Protein AF-A0A8S9IS27-F1 (afdb_monomer_lite)

InterPro domains:
  IPR006501 Pectinesterase inhibitor domain [PF04043] (28-122)
  IPR006501 Pectinesterase inhibitor domain [SM00856] (24-132)
  IPR006501 Pectinesterase inhibitor domain [TIGR01614] (4-118)
  IPR035513 Invertase/pectin methylesterase inhibitor domain superfamily [G3DSA:1.20.140.40] (24-131)
  IPR035513 Invertase/pectin methylesterase inhibitor domain superfamily [SSF101148] (26-123)

Secondary structure (DSSP, 8-state):
-HHHHHHHHHHHHHHHHHHHHHHHHHHHHHHHHTTSS-HHIIIIIIITTSHHHHT--SHHHHHHHHHHHHHHHHHHHHHHHHHHHHH-GGGHHHHHHHHHHHHHHHHHHHHHHHHTTT-HHHHHHHHHHTT-

Radius of gyration: 20.06 Å; chains: 1; bounding box: 42×40×61 Å

Organism: Brassica cretica (NCBI:txid69181)

Foldseek 3Di:
DVVVVVVVVVVVVVVVVLVVQQVVLLVVQQVVLVPDPDSCCSRPVPQCPQVQSSNDNDDLSNVLSVLVVLLVVLVVLLVVLCVVLVVPVVCVVVSPVSNVLSVQLNVLSVVLNVCSVPDNVSSVVSNVVSVD

pLDDT: mean 88.42, std 10.81, range [60.06, 98.56]

Structure (mmCIF, N/CA/C/O backbone):
data_AF-A0A8S9IS27-F1
#
_entry.id   AF-A0A8S9IS27-F1
#
loop_
_atom_site.group_PDB
_atom_site.id
_atom_site.type_symbol
_atom_site.label_atom_id
_atom_site.label_alt_id
_atom_site.label_comp_id
_atom_site.label_asym_id
_atom_site.label_entity_id
_atom_site.label_seq_id
_atom_site.pdbx_PDB_ins_code
_atom_site.Cartn_x
_atom_site.Cartn_y
_atom_site.Cartn_z
_atom_site.occupancy
_atom_site.B_iso_or_equiv
_atom_site.auth_seq_id
_atom_site.auth_comp_id
_atom_site.auth_asym_id
_atom_site.auth_atom_id
_atom_site.pdbx_PDB_model_num
ATOM 1 N N . SER A 1 1 ? 16.652 27.541 -41.272 1.00 60.38 1 SER A N 1
ATOM 2 C CA . SER A 1 1 ? 16.406 26.145 -41.687 1.00 60.38 1 SER A CA 1
ATOM 3 C C . SER A 1 1 ? 16.857 25.118 -40.640 1.00 60.38 1 SER A C 1
ATOM 5 O O . SER A 1 1 ? 16.041 24.297 -40.252 1.00 60.38 1 SER A O 1
ATOM 7 N N . ASN A 1 2 ? 18.078 25.200 -40.079 1.00 62.25 2 ASN A N 1
ATOM 8 C CA . ASN A 1 2 ? 18.580 24.217 -39.090 1.00 62.25 2 ASN A CA 1
ATOM 9 C C . ASN A 1 2 ? 17.813 24.136 -37.751 1.00 62.25 2 ASN A C 1
ATOM 11 O O . ASN A 1 2 ? 17.618 23.037 -37.248 1.00 62.25 2 ASN A O 1
ATOM 15 N N . ASN A 1 3 ? 17.336 25.253 -37.184 1.00 66.38 3 ASN A N 1
ATOM 16 C CA . ASN A 1 3 ? 16.650 25.225 -35.878 1.00 66.38 3 ASN A CA 1
ATOM 17 C C . ASN A 1 3 ? 15.320 24.460 -35.890 1.00 66.38 3 ASN A C 1
ATOM 19 O O . ASN A 1 3 ? 14.969 23.846 -34.890 1.00 66.38 3 ASN A O 1
ATOM 23 N N . PHE A 1 4 ? 14.592 24.477 -37.012 1.00 73.94 4 PHE A N 1
ATOM 24 C CA . PHE A 1 4 ? 13.328 23.749 -37.129 1.00 73.94 4 PHE A CA 1
ATOM 25 C C . PHE A 1 4 ? 13.571 22.236 -37.149 1.00 73.94 4 PHE A C 1
ATOM 27 O O . PHE A 1 4 ? 12.933 21.512 -36.396 1.00 73.94 4 PHE A O 1
ATOM 34 N N . PHE A 1 5 ? 14.567 21.781 -37.920 1.00 74.00 5 PHE A N 1
ATOM 35 C CA . PHE A 1 5 ? 14.966 20.372 -37.978 1.00 74.00 5 PHE A CA 1
ATOM 36 C C . PHE A 1 5 ? 15.438 19.838 -36.621 1.00 74.00 5 PHE A C 1
ATOM 38 O O . PHE A 1 5 ? 14.985 18.779 -36.189 1.00 74.00 5 PHE A O 1
ATOM 45 N N . VAL A 1 6 ? 16.294 20.585 -35.915 1.00 75.75 6 VAL A N 1
ATOM 46 C CA . VAL A 1 6 ? 16.786 20.191 -34.582 1.00 75.75 6 VAL A CA 1
ATOM 47 C C . VAL A 1 6 ? 15.637 20.100 -33.574 1.00 75.75 6 VAL A C 1
ATOM 49 O O . VAL A 1 6 ? 15.558 19.123 -32.832 1.00 75.75 6 VAL A O 1
ATOM 52 N N . LEU A 1 7 ? 14.707 21.063 -33.589 1.00 73.62 7 LEU A N 1
ATOM 53 C CA . LEU A 1 7 ? 13.538 21.056 -32.708 1.00 73.62 7 LEU A CA 1
ATOM 54 C C . LEU A 1 7 ? 12.625 19.856 -32.997 1.00 73.62 7 LEU A C 1
ATOM 56 O O . LEU A 1 7 ? 12.247 19.138 -32.076 1.00 73.62 7 LEU A O 1
ATOM 60 N N . THR A 1 8 ? 12.324 19.585 -34.271 1.00 77.19 8 THR A N 1
ATOM 61 C CA . THR A 1 8 ? 11.510 18.421 -34.652 1.00 77.19 8 THR A CA 1
ATOM 62 C C . THR A 1 8 ? 12.168 17.100 -34.263 1.00 77.19 8 THR A C 1
ATOM 64 O O . THR A 1 8 ? 11.482 16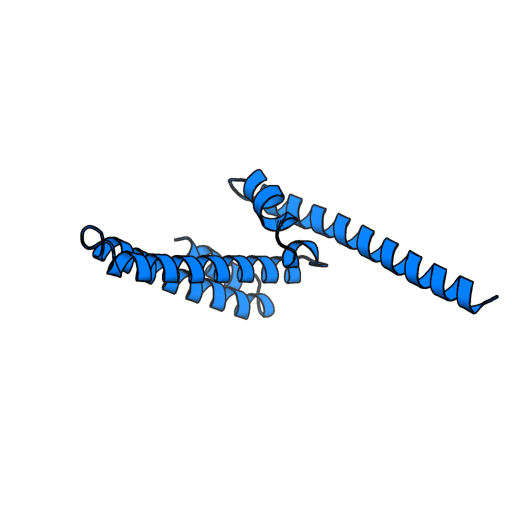.194 -33.798 1.00 77.19 8 THR A O 1
ATOM 67 N N . MET A 1 9 ? 13.493 16.990 -34.384 1.00 72.81 9 MET A N 1
ATOM 68 C CA . MET A 1 9 ? 14.227 15.767 -34.055 1.00 72.81 9 MET A CA 1
ATOM 69 C C . MET A 1 9 ? 14.302 15.534 -32.540 1.00 72.81 9 MET A C 1
ATOM 71 O O . MET A 1 9 ? 14.163 14.400 -32.088 1.00 72.81 9 MET A O 1
ATOM 75 N N . ALA A 1 10 ? 14.443 16.602 -31.746 1.00 74.00 10 ALA A N 1
ATOM 76 C CA . ALA A 1 10 ? 14.371 16.531 -30.288 1.00 74.00 10 ALA A CA 1
ATOM 77 C C . ALA A 1 10 ? 12.980 16.085 -29.809 1.00 74.00 10 ALA A C 1
ATOM 79 O O . ALA A 1 10 ? 12.876 15.196 -28.967 1.00 74.00 10 ALA A O 1
ATOM 80 N N . ILE A 1 11 ? 11.920 16.645 -30.396 1.00 72.06 11 ILE A N 1
ATOM 81 C CA . ILE A 1 11 ? 10.532 16.283 -30.086 1.00 72.06 11 ILE A CA 1
ATOM 82 C C . ILE A 1 11 ? 10.262 14.810 -30.443 1.00 72.06 11 ILE A C 1
ATOM 84 O O . ILE A 1 11 ? 9.765 14.053 -29.613 1.00 72.06 11 ILE A O 1
ATOM 88 N N . LEU A 1 12 ? 10.649 14.365 -31.643 1.00 72.38 12 LEU A N 1
ATOM 89 C CA . LEU A 1 12 ? 10.510 12.965 -32.069 1.00 72.38 12 LEU A CA 1
ATOM 90 C C . LEU A 1 12 ? 11.289 12.000 -31.163 1.00 72.38 12 LEU A C 1
ATOM 92 O O . LEU A 1 12 ? 10.774 10.942 -30.811 1.00 72.38 12 LEU A O 1
ATOM 96 N N . SER A 1 13 ? 12.500 12.377 -30.746 1.00 65.69 13 SER A N 1
ATOM 97 C CA . SER A 1 13 ? 13.310 11.583 -29.817 1.00 65.69 13 SER A CA 1
ATOM 98 C C . SER A 1 13 ? 12.617 11.410 -28.461 1.00 65.69 13 SER A C 1
ATOM 100 O O . SER A 1 13 ? 12.528 10.294 -27.952 1.00 65.69 13 SER A O 1
ATOM 102 N N . GLN A 1 14 ? 12.030 12.480 -27.912 1.00 69.19 14 GLN A N 1
ATOM 103 C CA . GLN A 1 14 ? 11.263 12.414 -26.661 1.00 69.19 14 GLN A CA 1
ATOM 104 C C . GLN A 1 14 ? 10.051 11.479 -26.775 1.00 69.19 14 GLN A C 1
ATOM 106 O O . GLN A 1 14 ? 9.801 10.691 -25.863 1.00 69.19 14 GLN A O 1
ATOM 111 N N . PHE A 1 15 ? 9.337 11.504 -27.906 1.00 67.25 15 PHE A N 1
ATOM 112 C CA . PHE A 1 15 ? 8.211 10.597 -28.149 1.00 67.25 15 PHE A CA 1
ATOM 113 C C . PHE A 1 15 ? 8.638 9.126 -28.261 1.00 67.25 15 PHE A C 1
ATOM 115 O O . PHE A 1 15 ? 7.962 8.248 -27.720 1.00 67.25 15 PHE A O 1
ATOM 122 N N . LEU A 1 16 ? 9.765 8.841 -28.920 1.00 65.75 16 LEU A N 1
ATOM 123 C CA . LEU A 1 16 ? 10.297 7.480 -29.059 1.00 65.75 16 LEU A CA 1
ATOM 124 C C . LEU A 1 16 ? 10.771 6.909 -27.716 1.00 65.75 16 LEU A C 1
ATOM 126 O O . LEU A 1 16 ? 10.460 5.761 -27.388 1.00 65.75 16 LEU A O 1
ATOM 130 N N . VAL A 1 17 ? 11.472 7.714 -26.912 1.00 65.12 17 VAL A N 1
ATOM 131 C CA . VAL A 1 17 ? 11.934 7.312 -25.574 1.00 65.12 17 VAL A CA 1
ATOM 132 C C . VAL A 1 17 ? 10.746 7.069 -24.641 1.00 65.12 17 VAL A C 1
ATOM 134 O O . VAL A 1 17 ? 10.703 6.039 -23.974 1.00 65.12 17 VAL A O 1
ATOM 137 N N . ALA A 1 18 ? 9.746 7.955 -24.638 1.00 62.16 18 ALA A N 1
ATOM 138 C CA . ALA A 1 18 ? 8.543 7.782 -23.822 1.00 62.16 18 ALA A CA 1
ATOM 139 C C . ALA A 1 18 ? 7.759 6.512 -24.197 1.00 62.16 18 ALA A C 1
ATOM 141 O O . ALA A 1 18 ? 7.334 5.766 -23.316 1.00 62.16 18 ALA A O 1
ATOM 142 N N . SER A 1 19 ? 7.617 6.230 -25.496 1.00 62.53 19 SER A N 1
ATOM 143 C CA . SER A 1 19 ? 6.907 5.038 -25.983 1.00 62.53 19 SER A CA 1
ATOM 144 C C . SER A 1 19 ? 7.629 3.742 -25.606 1.00 62.53 19 SER A C 1
ATOM 146 O O . SER A 1 19 ? 6.994 2.777 -25.186 1.00 62.53 19 SER A O 1
ATOM 148 N N . THR A 1 20 ? 8.961 3.729 -25.709 1.00 65.25 20 THR A N 1
ATOM 149 C CA . THR A 1 20 ? 9.782 2.561 -25.354 1.00 65.25 20 THR A CA 1
ATOM 150 C C . THR A 1 20 ? 9.726 2.286 -23.852 1.00 65.25 20 THR A C 1
ATOM 152 O O . THR A 1 20 ? 9.516 1.144 -23.454 1.00 65.25 20 THR A O 1
ATOM 155 N N . SER A 1 21 ? 9.831 3.329 -23.022 1.00 65.56 21 SER A N 1
ATOM 156 C CA . SER A 1 21 ? 9.719 3.218 -21.562 1.00 65.56 21 SER A CA 1
ATOM 157 C C . SER A 1 21 ? 8.336 2.747 -21.105 1.00 65.56 21 SER A C 1
ATOM 159 O O . SER A 1 21 ? 8.230 1.966 -20.165 1.00 65.56 21 SER A O 1
ATOM 161 N N . ALA A 1 22 ? 7.262 3.185 -21.770 1.00 66.44 22 ALA A N 1
ATOM 162 C CA . ALA A 1 22 ? 5.908 2.732 -21.454 1.00 66.44 22 ALA A CA 1
ATOM 163 C C . ALA A 1 22 ? 5.697 1.241 -21.783 1.00 66.44 22 ALA A C 1
ATOM 165 O O . ALA A 1 22 ? 5.028 0.533 -21.030 1.00 66.44 22 ALA A O 1
ATOM 166 N N . LEU A 1 23 ? 6.282 0.755 -22.885 1.00 69.69 23 LEU A N 1
ATOM 167 C CA . LEU A 1 23 ? 6.229 -0.657 -23.278 1.00 69.69 23 LEU A CA 1
ATOM 168 C C . LEU A 1 23 ? 7.015 -1.549 -22.310 1.00 69.69 23 LEU A C 1
ATOM 170 O O . LEU A 1 23 ? 6.461 -2.527 -21.811 1.00 69.69 23 LEU A O 1
ATOM 174 N N . THR A 1 24 ? 8.259 -1.190 -21.985 1.00 72.50 24 THR A N 1
ATOM 175 C CA . THR A 1 24 ? 9.084 -1.964 -21.040 1.00 72.50 24 THR A CA 1
ATOM 176 C C . THR A 1 24 ? 8.486 -1.979 -19.638 1.00 72.50 24 THR A C 1
ATOM 178 O O . THR A 1 24 ? 8.490 -3.008 -18.965 1.00 72.50 24 THR A O 1
ATOM 181 N N . ASN A 1 25 ? 7.904 -0.8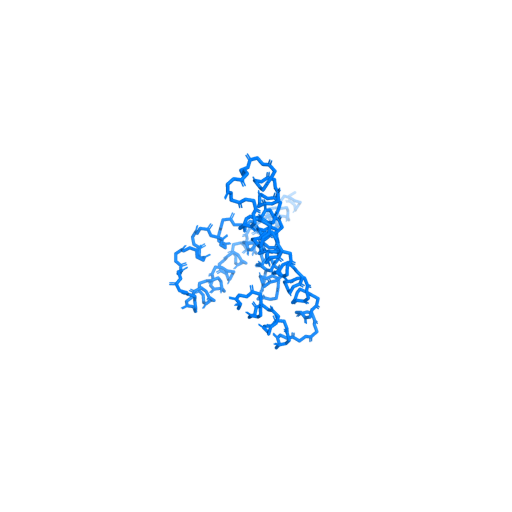67 -19.194 1.00 77.75 25 ASN A N 1
ATOM 182 C CA . ASN A 1 25 ? 7.214 -0.821 -17.914 1.00 77.75 25 ASN A CA 1
ATOM 183 C C . ASN A 1 25 ? 5.974 -1.725 -17.883 1.00 77.75 25 ASN A C 1
ATOM 185 O O . ASN A 1 25 ? 5.758 -2.455 -16.916 1.00 77.75 25 ASN A O 1
ATOM 189 N N . ARG A 1 26 ? 5.187 -1.753 -18.965 1.00 84.31 26 ARG A N 1
ATOM 190 C CA . ARG A 1 26 ? 4.051 -2.674 -19.053 1.00 84.31 26 ARG A CA 1
ATOM 191 C C . ARG A 1 26 ? 4.488 -4.138 -18.979 1.00 84.31 26 ARG A C 1
ATOM 193 O O . ARG A 1 26 ? 3.839 -4.911 -18.283 1.00 84.31 26 ARG A O 1
ATOM 200 N N . GLU A 1 27 ? 5.604 -4.502 -19.606 1.00 85.94 27 GLU A N 1
ATOM 201 C CA . GLU A 1 27 ? 6.177 -5.850 -19.486 1.00 85.94 27 GLU A CA 1
ATOM 202 C C . GLU A 1 27 ? 6.591 -6.177 -18.042 1.00 85.94 27 GLU A C 1
ATOM 204 O O . GLU A 1 27 ? 6.303 -7.273 -17.554 1.00 85.94 27 GLU A O 1
ATOM 209 N N . TYR A 1 28 ? 7.203 -5.228 -17.321 1.00 85.62 28 TYR A N 1
ATOM 210 C CA . TYR A 1 28 ? 7.522 -5.406 -15.901 1.00 85.62 28 TYR A CA 1
ATOM 211 C C . TYR A 1 28 ? 6.269 -5.569 -15.037 1.00 85.62 28 TYR A C 1
ATOM 213 O O . TYR A 1 28 ? 6.231 -6.460 -14.183 1.00 85.62 28 TYR A O 1
ATOM 221 N N . ILE A 1 29 ? 5.245 -4.742 -15.253 1.00 90.19 29 ILE A N 1
ATOM 222 C CA . ILE A 1 29 ? 3.955 -4.836 -14.559 1.00 90.19 29 ILE A CA 1
ATOM 223 C C . ILE A 1 29 ? 3.331 -6.209 -14.810 1.00 90.19 29 ILE A C 1
ATOM 225 O O . ILE A 1 29 ? 3.012 -6.921 -13.857 1.00 90.19 29 ILE A O 1
ATOM 229 N N . ASP A 1 30 ? 3.226 -6.622 -16.073 1.00 91.12 30 ASP A N 1
ATOM 230 C CA . ASP A 1 30 ? 2.617 -7.896 -16.442 1.00 91.12 30 ASP A CA 1
ATOM 231 C C . ASP A 1 30 ? 3.365 -9.074 -15.816 1.00 91.12 30 ASP A C 1
ATOM 233 O O . ASP A 1 30 ? 2.723 -9.953 -15.239 1.00 91.12 30 ASP A O 1
ATOM 237 N N . ALA A 1 31 ? 4.701 -9.085 -15.874 1.00 89.94 31 ALA A N 1
ATOM 238 C CA . ALA A 1 31 ? 5.531 -10.150 -15.314 1.00 89.94 31 ALA A CA 1
ATOM 239 C C . ALA A 1 31 ? 5.381 -10.284 -13.789 1.00 89.94 31 ALA A C 1
ATOM 241 O O . ALA A 1 31 ? 5.299 -11.403 -13.274 1.00 89.94 31 ALA A O 1
ATOM 242 N N . ASN A 1 32 ? 5.311 -9.166 -13.063 1.00 88.31 32 ASN A N 1
ATOM 243 C CA . ASN A 1 32 ? 5.128 -9.184 -11.611 1.00 88.31 32 ASN A CA 1
ATOM 244 C C . ASN A 1 32 ? 3.687 -9.543 -11.223 1.00 88.31 32 ASN A C 1
ATOM 246 O O . ASN A 1 32 ? 3.476 -10.360 -10.325 1.00 88.31 32 ASN A O 1
ATOM 250 N N . CYS A 1 33 ? 2.690 -9.035 -11.950 1.00 93.69 33 CYS A N 1
ATOM 251 C CA . CYS A 1 33 ? 1.286 -9.342 -11.693 1.00 93.69 33 CYS A CA 1
ATOM 252 C C . CYS A 1 33 ? 0.892 -10.794 -12.030 1.00 93.69 33 CYS A C 1
ATOM 254 O O . CYS A 1 33 ? -0.166 -11.242 -11.592 1.00 93.69 33 CYS A O 1
ATOM 256 N N . GLN A 1 34 ? 1.715 -11.575 -12.748 1.00 94.38 34 GLN A N 1
ATOM 257 C CA . GLN A 1 34 ? 1.483 -13.028 -12.874 1.00 94.38 34 GLN A CA 1
ATOM 258 C C . GLN A 1 34 ? 1.581 -13.762 -11.529 1.00 94.38 34 GLN A C 1
ATOM 260 O O . GLN A 1 34 ? 1.067 -14.870 -11.397 1.00 94.38 34 GLN A O 1
ATOM 265 N N . ARG A 1 35 ? 2.285 -13.185 -10.549 1.00 88.88 35 ARG A N 1
ATOM 266 C CA . ARG A 1 35 ? 2.586 -13.833 -9.264 1.00 88.88 35 ARG A CA 1
ATOM 267 C C . ARG A 1 35 ? 1.555 -13.524 -8.180 1.00 88.88 35 ARG A C 1
ATOM 269 O O . ARG A 1 35 ? 1.655 -14.065 -7.084 1.00 88.88 35 ARG A O 1
ATOM 276 N N . VAL A 1 36 ? 0.577 -12.662 -8.462 1.00 89.56 36 VAL A N 1
ATOM 277 C CA . VAL A 1 36 ? -0.459 -12.275 -7.496 1.00 89.56 36 VAL A CA 1
ATOM 278 C C . VAL A 1 36 ? -1.778 -12.991 -7.775 1.00 89.56 36 VAL A C 1
ATOM 280 O O . VAL A 1 36 ? -2.077 -13.366 -8.906 1.00 89.56 36 VAL A O 1
ATOM 283 N N . LYS A 1 37 ? -2.613 -13.143 -6.740 1.00 91.50 37 LYS A N 1
ATOM 284 C CA . LYS A 1 37 ? -3.902 -13.853 -6.837 1.00 91.50 37 LYS A CA 1
ATOM 285 C C . LYS A 1 37 ? -4.867 -13.218 -7.843 1.00 91.50 37 LYS A C 1
ATOM 287 O O . LYS A 1 37 ? -5.577 -13.931 -8.542 1.00 91.50 37 LYS A O 1
ATOM 292 N N . ASN A 1 38 ? -4.914 -11.886 -7.902 1.00 94.56 38 ASN A N 1
ATOM 293 C CA . ASN A 1 38 ? -5.810 -11.152 -8.792 1.00 94.56 38 ASN A CA 1
ATOM 294 C C . ASN A 1 38 ? -5.007 -10.317 -9.792 1.00 94.56 38 ASN A C 1
ATOM 296 O O . ASN A 1 38 ? -4.713 -9.141 -9.563 1.00 94.56 38 ASN A O 1
ATOM 300 N N . LYS A 1 39 ? -4.652 -10.951 -10.912 1.00 94.88 39 LYS A N 1
ATOM 301 C CA . LYS A 1 39 ? -3.877 -10.317 -11.979 1.00 94.88 39 LYS A CA 1
ATOM 302 C C . LYS A 1 39 ? -4.592 -9.104 -12.578 1.00 94.88 39 LYS A C 1
ATOM 304 O O . LYS A 1 39 ? -3.958 -8.070 -12.736 1.00 94.88 39 LYS A O 1
ATOM 309 N N . THR A 1 40 ? -5.887 -9.207 -12.882 1.00 95.50 40 THR A N 1
ATOM 310 C CA . THR A 1 40 ? -6.669 -8.099 -13.465 1.00 95.50 40 THR A CA 1
ATOM 311 C C . THR A 1 40 ? -6.701 -6.893 -12.532 1.00 95.50 40 THR A C 1
ATOM 313 O O . THR A 1 40 ? -6.518 -5.764 -12.972 1.00 95.50 40 THR A O 1
ATOM 316 N N . PHE A 1 41 ? -6.849 -7.114 -11.224 1.00 93.81 41 PHE A N 1
ATOM 317 C CA . PHE A 1 41 ? -6.746 -6.032 -10.247 1.00 93.81 41 PHE A CA 1
ATOM 318 C C . PHE A 1 41 ? -5.360 -5.381 -10.230 1.00 93.81 41 PHE A C 1
ATOM 320 O O . PHE A 1 41 ? -5.254 -4.157 -10.213 1.00 93.81 41 PHE A O 1
ATOM 327 N N . CYS A 1 42 ? -4.304 -6.190 -10.270 1.00 95.00 42 CYS A N 1
ATOM 328 C CA . CYS A 1 42 ? -2.927 -5.709 -10.256 1.00 95.00 42 CYS A CA 1
ATOM 329 C C . CYS A 1 42 ? -2.591 -4.901 -11.512 1.00 95.00 42 CYS A C 1
ATOM 331 O O . CYS A 1 42 ? -2.179 -3.752 -11.399 1.00 95.00 42 CYS A O 1
ATOM 333 N N . VAL A 1 43 ? -2.829 -5.458 -12.700 1.00 94.50 43 VAL A N 1
ATOM 334 C CA . VAL A 1 43 ? -2.516 -4.787 -13.966 1.00 94.50 43 VAL A CA 1
ATOM 335 C C . VAL A 1 43 ? -3.493 -3.638 -14.200 1.00 94.50 43 VAL A C 1
ATOM 337 O O . VAL A 1 43 ? -3.102 -2.478 -14.104 1.00 94.50 43 VAL A O 1
ATOM 340 N N . ASP A 1 44 ? -4.766 -3.956 -14.440 1.00 92.56 44 ASP A N 1
ATOM 341 C CA . ASP A 1 44 ? -5.711 -3.042 -15.090 1.00 92.56 44 ASP A CA 1
ATOM 342 C C . ASP A 1 44 ? -6.384 -2.062 -14.125 1.00 92.56 44 ASP A C 1
ATOM 344 O O . ASP A 1 44 ? -6.815 -0.986 -14.538 1.00 92.56 44 ASP A O 1
ATOM 348 N N . HIS A 1 45 ? -6.497 -2.417 -12.842 1.00 92.88 45 HIS A N 1
ATOM 349 C CA . HIS A 1 45 ? -7.169 -1.570 -11.851 1.00 92.88 45 HIS A CA 1
ATOM 350 C C . HIS A 1 45 ? -6.209 -0.785 -10.956 1.00 92.88 45 HIS A C 1
ATOM 352 O O . HIS A 1 45 ? -6.632 0.220 -10.383 1.00 92.88 45 HIS A O 1
ATOM 358 N N . THR A 1 46 ? -4.942 -1.203 -10.867 1.00 93.62 46 THR A N 1
ATOM 359 C CA . THR A 1 46 ? -3.972 -0.631 -9.921 1.00 93.62 46 THR A CA 1
ATOM 360 C C . THR A 1 46 ? -2.746 -0.055 -10.624 1.00 93.62 46 THR A C 1
ATOM 362 O O . THR A 1 46 ? -2.539 1.155 -10.610 1.00 93.62 46 THR A O 1
ATOM 365 N N . LEU A 1 47 ? -1.911 -0.893 -11.246 1.00 94.19 47 LEU A N 1
ATOM 366 C CA . LEU A 1 47 ? -0.582 -0.465 -11.693 1.00 94.19 47 LEU A CA 1
ATOM 367 C C . LEU A 1 47 ? -0.609 0.325 -13.005 1.00 94.19 47 LEU A C 1
ATOM 369 O O . LEU A 1 47 ? 0.210 1.226 -13.178 1.00 94.19 47 LEU A O 1
ATOM 373 N N . THR A 1 48 ? -1.542 0.054 -13.920 1.00 92.00 48 THR A N 1
ATOM 374 C CA . THR A 1 48 ? -1.661 0.848 -15.158 1.00 92.00 48 THR A CA 1
ATOM 375 C C . THR A 1 48 ? -2.492 2.119 -14.988 1.00 92.00 48 THR A C 1
ATOM 377 O O . THR A 1 48 ? -2.489 2.972 -15.872 1.00 92.00 48 THR A O 1
ATOM 380 N N . THR A 1 49 ? -3.228 2.252 -13.883 1.00 92.62 49 THR A N 1
ATOM 381 C CA . THR A 1 49 ? -4.080 3.418 -13.584 1.00 92.62 49 THR A CA 1
ATOM 382 C C . THR A 1 49 ? -3.406 4.406 -12.637 1.00 92.62 49 THR A C 1
ATOM 384 O O . THR A 1 49 ? -3.835 5.557 -12.551 1.00 92.62 49 THR A O 1
ATOM 387 N N . TYR A 1 50 ? -2.342 3.989 -11.952 1.00 92.75 50 TYR A N 1
ATOM 388 C CA . TYR A 1 50 ? -1.578 4.828 -11.043 1.00 92.75 50 TYR A CA 1
ATOM 389 C C . TYR A 1 50 ? -0.385 5.486 -11.772 1.00 92.75 50 TYR A C 1
ATOM 391 O O . TYR A 1 50 ? 0.530 4.797 -12.222 1.00 92.75 50 TYR A O 1
ATOM 399 N N . PRO A 1 51 ? -0.352 6.827 -11.930 1.00 92.75 51 PRO A N 1
ATOM 400 C CA . PRO A 1 51 ? 0.669 7.481 -12.754 1.00 92.75 51 PRO A CA 1
ATOM 401 C C . PRO A 1 51 ? 2.126 7.196 -12.344 1.00 92.75 51 PRO A C 1
ATOM 403 O O . PRO A 1 51 ? 2.935 6.949 -13.238 1.00 92.75 51 PRO A O 1
ATOM 406 N N . PRO A 1 52 ? 2.494 7.159 -11.044 1.00 92.38 52 PRO A N 1
ATOM 407 C CA . PRO A 1 52 ? 3.868 6.856 -10.640 1.00 92.38 52 PRO A CA 1
ATOM 408 C C . PRO A 1 52 ? 4.345 5.462 -11.057 1.00 92.38 52 PRO A C 1
ATOM 410 O O . PRO A 1 52 ? 5.503 5.316 -11.439 1.00 92.38 52 PRO A O 1
ATOM 413 N N . THR A 1 53 ? 3.467 4.453 -11.055 1.00 91.38 53 THR A N 1
ATOM 414 C CA . THR A 1 53 ? 3.831 3.120 -11.552 1.00 91.38 53 THR A CA 1
ATOM 415 C C . THR A 1 53 ? 3.952 3.120 -13.063 1.00 91.38 53 THR A C 1
ATOM 417 O O . THR A 1 53 ? 4.883 2.504 -13.547 1.00 91.38 53 THR A O 1
ATOM 420 N N . VAL A 1 54 ? 3.118 3.859 -13.808 1.00 89.56 54 VAL A N 1
ATOM 421 C CA . VAL A 1 54 ? 3.220 4.003 -15.280 1.00 89.56 54 VAL A CA 1
ATOM 422 C C . VAL A 1 54 ? 4.483 4.759 -15.720 1.00 89.56 54 VAL A C 1
ATOM 424 O O . VAL A 1 54 ? 5.030 4.489 -16.790 1.00 89.56 54 VAL A O 1
ATOM 427 N N . SER A 1 55 ? 4.971 5.695 -14.909 1.00 87.62 55 SER A N 1
ATOM 428 C CA . SER A 1 55 ? 6.199 6.453 -15.188 1.00 87.62 55 SER A CA 1
ATOM 429 C C . SER A 1 55 ? 7.488 5.758 -14.734 1.00 87.62 55 SER A C 1
ATOM 431 O O . SER A 1 55 ? 8.572 6.268 -15.016 1.00 87.62 55 SER A O 1
ATOM 433 N N . ALA A 1 56 ? 7.400 4.619 -14.043 1.00 88.31 56 ALA A N 1
ATOM 434 C CA . ALA A 1 56 ? 8.572 3.881 -13.590 1.00 88.31 56 ALA A CA 1
ATOM 435 C C . ALA A 1 56 ? 9.402 3.364 -14.779 1.00 88.31 56 ALA A C 1
ATOM 437 O O . ALA A 1 56 ? 8.881 2.754 -15.709 1.00 88.31 56 ALA A O 1
ATOM 438 N N . THR A 1 57 ? 10.717 3.582 -14.736 1.00 86.19 57 THR A N 1
ATOM 439 C CA . THR A 1 57 ? 11.660 3.179 -15.797 1.00 86.19 57 THR A CA 1
ATOM 440 C C . THR A 1 57 ? 12.451 1.912 -15.453 1.00 86.19 57 THR A C 1
ATOM 442 O O . THR A 1 57 ? 13.413 1.570 -16.137 1.00 86.19 57 THR A O 1
ATOM 445 N N . GLY A 1 58 ? 12.056 1.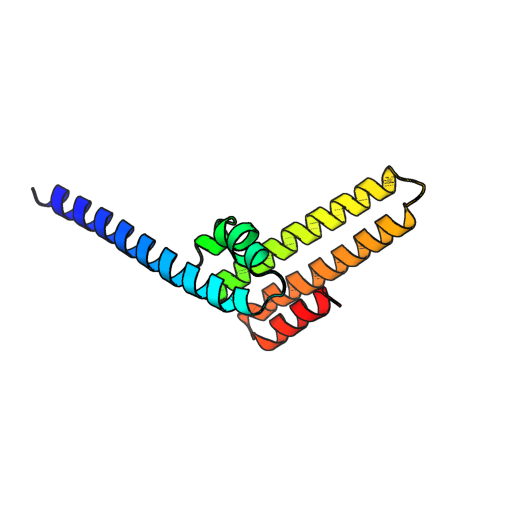203 -14.393 1.00 85.12 58 GLY A N 1
ATOM 446 C CA . GLY A 1 58 ? 12.684 -0.038 -13.948 1.00 85.12 58 GLY A CA 1
ATOM 447 C C . GLY A 1 58 ? 12.006 -0.626 -12.711 1.00 85.12 58 GLY A C 1
ATOM 448 O O . GLY A 1 58 ? 11.119 -0.009 -12.123 1.00 85.12 58 GLY A O 1
ATOM 449 N N . LEU A 1 59 ? 12.452 -1.818 -12.302 1.00 87.00 59 LEU A N 1
ATOM 450 C CA . LEU A 1 59 ? 11.851 -2.570 -11.193 1.00 87.00 59 LEU A CA 1
ATOM 451 C C . LEU A 1 59 ? 11.940 -1.853 -9.843 1.00 87.00 59 LEU A C 1
ATOM 453 O O . LEU A 1 59 ? 10.977 -1.888 -9.088 1.00 87.00 59 LEU A O 1
ATOM 457 N N . LEU A 1 60 ? 13.066 -1.199 -9.543 1.00 89.06 60 LEU A N 1
ATOM 458 C CA . LEU A 1 60 ? 13.240 -0.494 -8.271 1.00 89.06 60 LEU A CA 1
ATOM 459 C C . LEU A 1 60 ? 12.290 0.719 -8.159 1.00 89.06 60 LEU A C 1
ATOM 461 O O . LEU A 1 60 ? 11.492 0.732 -7.224 1.00 89.06 60 LEU A O 1
ATOM 465 N N . PRO A 1 61 ? 12.252 1.667 -9.123 1.00 90.69 61 PRO A N 1
ATOM 466 C CA . PRO A 1 61 ? 11.238 2.727 -9.125 1.00 90.69 61 PRO A CA 1
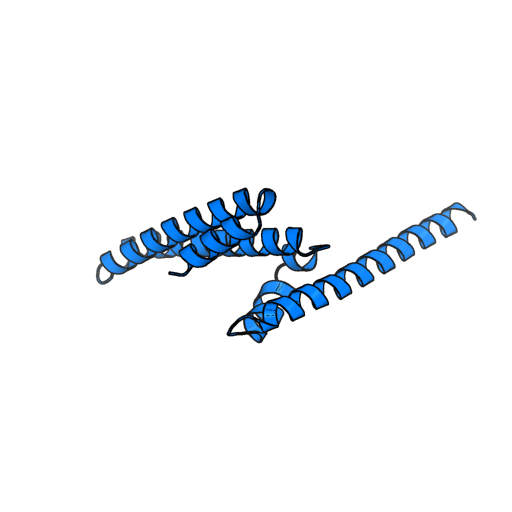ATOM 467 C C . PRO A 1 61 ? 9.793 2.209 -9.141 1.00 90.69 61 PRO A C 1
ATOM 469 O O . PRO A 1 61 ? 8.911 2.830 -8.550 1.00 90.69 61 PRO A O 1
ATOM 472 N N . LEU A 1 62 ? 9.533 1.071 -9.800 1.00 91.19 62 LEU A N 1
ATOM 473 C CA . LEU A 1 62 ? 8.213 0.437 -9.789 1.00 91.19 62 LEU A CA 1
ATOM 474 C C . LEU A 1 62 ? 7.851 -0.052 -8.379 1.00 91.19 62 LEU A C 1
ATOM 476 O O . LEU A 1 62 ? 6.761 0.243 -7.899 1.00 91.19 62 LEU A O 1
ATOM 480 N N . ALA A 1 63 ? 8.761 -0.752 -7.698 1.00 92.12 63 ALA A N 1
ATOM 481 C CA . ALA A 1 63 ? 8.561 -1.227 -6.331 1.00 92.12 63 ALA A CA 1
ATOM 482 C C . ALA A 1 63 ? 8.365 -0.065 -5.344 1.00 92.12 63 ALA A C 1
ATOM 484 O O . ALA A 1 63 ? 7.426 -0.099 -4.551 1.00 92.12 63 ALA A O 1
ATOM 485 N N . GLU A 1 64 ? 9.167 1.000 -5.445 1.00 93.69 64 GLU A N 1
ATOM 486 C CA . GLU A 1 64 ? 8.986 2.220 -4.646 1.00 93.69 64 GLU A CA 1
ATOM 487 C C . GLU A 1 64 ? 7.597 2.836 -4.866 1.00 93.69 64 GLU A C 1
ATOM 489 O O . GLU A 1 64 ? 6.906 3.188 -3.908 1.00 93.69 64 GLU A O 1
ATOM 494 N N . ALA A 1 65 ? 7.148 2.940 -6.120 1.00 94.81 65 ALA A N 1
ATOM 495 C CA . ALA A 1 65 ? 5.827 3.469 -6.437 1.00 94.81 65 ALA A CA 1
ATOM 496 C C . ALA A 1 65 ? 4.696 2.598 -5.857 1.00 94.81 65 ALA A C 1
ATOM 498 O O . ALA A 1 65 ? 3.722 3.136 -5.329 1.00 94.81 65 ALA A O 1
ATOM 499 N N . VAL A 1 66 ? 4.831 1.269 -5.904 1.00 94.62 66 VAL A N 1
ATOM 500 C CA . VAL A 1 66 ? 3.841 0.334 -5.343 1.00 94.62 66 VAL A CA 1
ATOM 501 C C . VAL A 1 66 ? 3.799 0.386 -3.817 1.00 94.62 66 VAL A C 1
ATOM 503 O O . VAL A 1 66 ? 2.706 0.440 -3.253 1.00 94.62 66 VAL A O 1
ATOM 506 N N . ILE A 1 67 ? 4.951 0.418 -3.140 1.00 95.44 67 ILE A N 1
ATOM 507 C CA . ILE A 1 67 ? 5.004 0.540 -1.674 1.00 95.44 67 ILE A CA 1
ATOM 508 C C . ILE A 1 67 ? 4.375 1.866 -1.233 1.00 95.44 67 ILE A C 1
ATOM 510 O O . ILE A 1 67 ? 3.541 1.880 -0.331 1.00 95.44 67 ILE A O 1
ATOM 514 N N . ASN A 1 68 ? 4.687 2.972 -1.914 1.00 96.19 68 ASN A N 1
ATOM 515 C CA . ASN A 1 68 ? 4.086 4.275 -1.619 1.00 96.19 68 ASN A CA 1
ATOM 516 C C . ASN A 1 68 ? 2.565 4.284 -1.821 1.00 96.19 68 ASN A C 1
ATOM 518 O O . ASN A 1 68 ? 1.837 4.868 -1.015 1.00 96.19 68 ASN A O 1
ATOM 522 N N . LEU A 1 69 ? 2.072 3.616 -2.868 1.00 96.19 69 LEU A N 1
ATOM 523 C CA . LEU A 1 69 ? 0.638 3.437 -3.075 1.00 96.19 69 LEU A CA 1
ATOM 524 C C . LEU A 1 69 ? 0.011 2.659 -1.908 1.00 96.19 69 LEU A C 1
ATOM 526 O O . LEU A 1 69 ? -0.997 3.096 -1.353 1.00 96.19 69 LEU A O 1
ATOM 530 N N . ALA A 1 70 ? 0.624 1.547 -1.497 1.00 95.81 70 ALA A N 1
ATOM 531 C CA . ALA A 1 70 ? 0.148 0.736 -0.379 1.00 95.81 70 ALA A CA 1
ATOM 532 C C . ALA A 1 70 ? 0.114 1.528 0.941 1.00 95.81 70 ALA A C 1
ATOM 534 O O . ALA A 1 70 ? -0.899 1.484 1.641 1.00 95.81 70 ALA A O 1
ATOM 535 N N . ILE A 1 71 ? 1.155 2.318 1.238 1.00 97.56 71 ILE A N 1
ATOM 536 C CA . ILE A 1 71 ? 1.200 3.218 2.403 1.00 97.56 71 ILE A CA 1
ATOM 537 C C . ILE A 1 71 ? 0.016 4.186 2.370 1.00 97.56 71 ILE A C 1
ATOM 539 O O . ILE A 1 71 ? -0.735 4.261 3.339 1.00 97.56 71 ILE A O 1
ATOM 543 N N . ALA A 1 72 ? -0.197 4.883 1.251 1.00 97.62 72 ALA A N 1
ATOM 544 C CA . ALA A 1 72 ? -1.273 5.864 1.134 1.00 97.62 72 ALA A CA 1
ATOM 545 C C . ALA A 1 72 ? -2.664 5.233 1.334 1.00 97.62 72 ALA A C 1
ATOM 547 O O . ALA A 1 72 ? -3.539 5.818 1.981 1.00 97.62 72 ALA A O 1
ATOM 548 N N . HIS A 1 73 ? -2.879 4.025 0.808 1.00 96.69 73 HIS A N 1
ATOM 549 C CA . HIS A 1 73 ? -4.121 3.281 1.019 1.00 96.69 73 HIS A CA 1
ATOM 550 C C . HIS A 1 73 ? -4.297 2.835 2.475 1.00 96.69 73 HIS A C 1
ATOM 552 O O . HIS A 1 73 ? -5.398 2.971 3.019 1.00 96.69 73 HIS A O 1
ATOM 558 N N . ALA A 1 74 ? -3.240 2.338 3.115 1.00 97.81 74 ALA A N 1
ATOM 559 C CA . ALA A 1 74 ? -3.275 1.915 4.509 1.00 97.81 74 ALA A CA 1
ATOM 560 C C . ALA A 1 74 ? -3.519 3.105 5.454 1.00 97.81 74 ALA A C 1
ATOM 562 O O . ALA A 1 74 ? -4.407 3.032 6.300 1.00 97.81 74 ALA A O 1
ATOM 563 N N . GLU A 1 75 ? -2.849 4.243 5.243 1.00 98.56 75 GLU A N 1
ATOM 564 C CA . GLU A 1 75 ? -3.071 5.484 6.003 1.00 98.56 75 GLU A CA 1
ATOM 565 C C . GLU A 1 75 ? -4.512 5.989 5.857 1.00 98.56 75 GLU A C 1
ATOM 567 O O . GLU A 1 75 ? -5.172 6.318 6.847 1.00 98.56 75 GLU A O 1
ATOM 572 N N . LYS A 1 76 ? -5.043 5.998 4.627 1.00 98.44 76 LYS A N 1
ATOM 573 C CA . LYS A 1 76 ? -6.439 6.379 4.378 1.00 98.44 76 LYS A CA 1
ATOM 574 C C . LYS A 1 76 ? -7.417 5.448 5.095 1.00 98.44 76 LYS A C 1
ATOM 576 O O . LYS A 1 76 ? -8.432 5.914 5.613 1.00 98.44 76 LYS A O 1
ATOM 581 N N . THR A 1 77 ? -7.125 4.151 5.123 1.00 98.19 77 THR A N 1
ATOM 582 C CA . THR A 1 77 ? -8.001 3.155 5.752 1.00 98.19 77 THR A CA 1
ATOM 583 C C . THR A 1 77 ? -7.940 3.234 7.275 1.00 98.19 77 THR A C 1
ATOM 585 O O . THR A 1 77 ? -8.993 3.218 7.910 1.00 98.19 77 THR A O 1
ATOM 588 N N . ALA A 1 78 ? -6.755 3.444 7.858 1.00 98.31 78 ALA A N 1
ATOM 589 C CA . ALA A 1 78 ? -6.604 3.748 9.280 1.00 98.31 78 ALA A CA 1
ATOM 590 C C . ALA A 1 78 ? -7.437 4.980 9.667 1.00 98.31 78 ALA A C 1
ATOM 592 O O . ALA A 1 78 ? -8.230 4.930 10.607 1.00 98.31 78 ALA A O 1
ATOM 593 N N . GLY A 1 79 ? -7.325 6.069 8.898 1.00 98.31 79 GLY A N 1
ATOM 594 C CA . GLY A 1 79 ? -8.104 7.287 9.127 1.00 98.31 79 GLY A CA 1
ATOM 595 C C . GLY A 1 79 ? -9.617 7.060 9.028 1.00 98.31 79 GLY A C 1
ATOM 596 O O . GLY A 1 79 ? -10.368 7.545 9.874 1.00 98.31 79 GLY A O 1
ATOM 597 N N . PHE A 1 80 ? -10.070 6.283 8.040 1.00 98.25 80 PHE A N 1
ATOM 598 C CA . PHE A 1 80 ? -11.478 5.900 7.908 1.00 98.25 80 PHE A CA 1
ATOM 599 C C . PHE A 1 80 ? -11.968 5.084 9.110 1.00 98.25 80 PHE A C 1
ATOM 601 O O . PHE A 1 80 ? -13.036 5.375 9.649 1.00 98.25 80 PHE A O 1
ATOM 608 N N . ALA A 1 81 ? -11.199 4.088 9.551 1.00 98.31 81 ALA A N 1
ATOM 609 C CA . ALA A 1 81 ? -11.545 3.262 10.701 1.00 98.31 81 ALA A CA 1
ATOM 610 C C . ALA A 1 81 ? 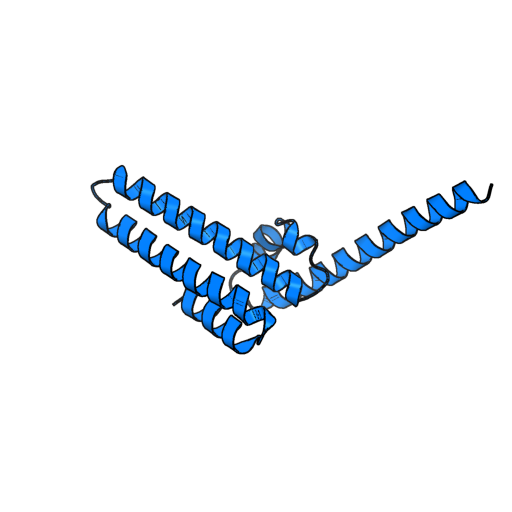-11.637 4.107 11.983 1.00 98.31 81 ALA A C 1
ATOM 612 O O . ALA A 1 81 ? -12.650 4.054 12.681 1.00 98.31 81 ALA A O 1
ATOM 613 N N . ALA A 1 82 ? -10.653 4.976 12.231 1.00 98.12 82 ALA A N 1
ATOM 614 C CA . ALA A 1 82 ? -10.658 5.886 13.375 1.00 98.12 82 ALA A CA 1
ATOM 615 C C . ALA A 1 82 ? -11.853 6.851 13.364 1.00 98.12 82 ALA A C 1
ATOM 617 O O . ALA A 1 82 ? -12.437 7.129 14.411 1.00 98.12 82 ALA A O 1
ATOM 618 N N . GLU A 1 83 ? -12.232 7.375 12.196 1.00 98.19 83 GLU A N 1
ATOM 619 C CA . GLU A 1 83 ? -13.393 8.260 12.080 1.00 98.19 83 GLU A CA 1
ATOM 620 C C . GLU A 1 83 ? -14.706 7.496 12.274 1.00 98.19 83 GLU A C 1
ATOM 622 O O . GLU A 1 83 ? -15.603 7.951 12.982 1.00 98.19 83 GLU A O 1
ATOM 627 N N . THR A 1 84 ? -14.808 6.292 11.717 1.00 97.75 84 THR A N 1
ATOM 628 C CA . THR A 1 84 ? -16.009 5.461 11.844 1.00 97.75 84 THR A CA 1
ATOM 629 C C . THR A 1 84 ? -16.214 4.999 13.285 1.00 97.75 84 THR A C 1
ATOM 631 O O . THR A 1 84 ? -17.340 5.026 13.775 1.00 97.75 84 THR A O 1
ATOM 634 N N . ALA A 1 85 ? -15.141 4.705 14.026 1.00 97.62 85 ALA A N 1
ATOM 635 C CA . ALA A 1 85 ? -15.203 4.360 15.449 1.00 97.62 85 ALA A CA 1
ATOM 636 C C . ALA A 1 85 ? -15.844 5.455 16.328 1.00 97.62 85 ALA A C 1
ATOM 638 O O . ALA A 1 85 ? -16.367 5.158 17.406 1.00 97.62 85 ALA A O 1
ATOM 639 N N . LYS A 1 86 ? -15.806 6.724 15.896 1.00 96.94 86 LYS A N 1
ATOM 640 C CA . LYS A 1 86 ? -16.457 7.842 16.604 1.00 96.94 86 LYS A CA 1
ATOM 641 C C . LYS A 1 86 ? -17.966 7.868 16.378 1.00 96.94 86 LYS A C 1
ATOM 643 O O . LYS A 1 86 ? -18.697 8.293 17.269 1.00 96.94 86 LYS A O 1
ATOM 648 N N . ASN A 1 87 ? -18.403 7.429 15.200 1.00 96.00 87 ASN A N 1
ATOM 649 C CA . ASN A 1 87 ? -19.776 7.569 14.725 1.00 96.00 87 ASN A CA 1
ATOM 650 C C . ASN A 1 87 ? -20.596 6.277 14.907 1.00 96.00 87 ASN A C 1
ATOM 652 O O . ASN A 1 87 ? -21.797 6.346 15.151 1.00 96.00 87 ASN A O 1
ATOM 656 N N . GLU A 1 88 ? -19.951 5.107 14.887 1.00 96.06 88 GLU A N 1
ATOM 657 C CA . GLU A 1 88 ? -20.591 3.791 14.988 1.00 96.06 88 GLU A CA 1
ATOM 658 C C . GLU A 1 88 ? -20.325 3.131 16.346 1.00 96.06 88 GLU A C 1
ATOM 660 O O . GLU A 1 88 ? -19.462 2.263 16.500 1.00 96.06 88 GLU A O 1
ATOM 665 N N . ALA A 1 89 ? -21.097 3.528 17.362 1.00 94.62 89 ALA A N 1
ATOM 666 C CA . ALA A 1 89 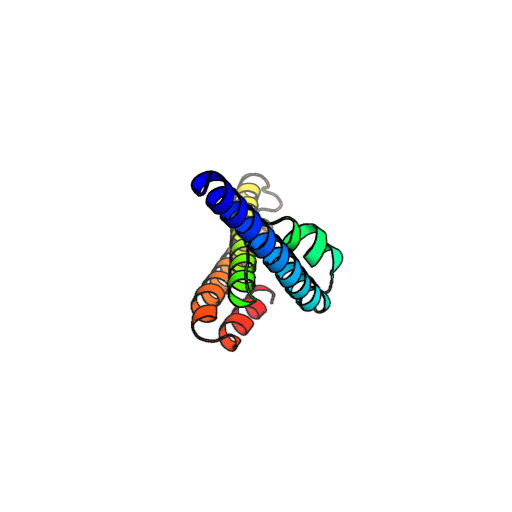? -20.904 3.060 18.737 1.00 94.62 89 ALA A CA 1
ATOM 667 C C . ALA A 1 89 ? -20.976 1.526 18.885 1.00 94.62 89 ALA A C 1
ATOM 669 O O . ALA A 1 89 ? -20.245 0.958 19.695 1.00 94.62 89 ALA A O 1
ATOM 670 N N . ALA A 1 90 ? -21.821 0.857 18.092 1.00 97.81 90 ALA A N 1
ATOM 671 C CA . ALA A 1 90 ? -21.995 -0.597 18.136 1.00 97.81 90 ALA A CA 1
ATOM 672 C C . ALA A 1 90 ? -20.754 -1.378 17.669 1.00 97.81 90 ALA A C 1
ATOM 674 O O . ALA A 1 90 ? -20.580 -2.525 18.074 1.00 97.81 90 ALA A O 1
ATOM 675 N N . LEU A 1 91 ? -19.902 -0.763 16.840 1.00 97.62 91 LEU A N 1
ATOM 676 C CA . LEU A 1 91 ? -18.718 -1.393 16.243 1.00 97.62 91 LEU A CA 1
ATOM 677 C C . LEU A 1 91 ? -17.408 -0.688 16.621 1.00 97.62 91 LEU A C 1
ATOM 679 O O . LEU A 1 91 ? -16.365 -0.910 16.005 1.00 97.62 91 LEU A O 1
ATOM 683 N N . LYS A 1 92 ? -17.444 0.184 17.634 1.00 97.69 92 LYS A N 1
ATOM 684 C CA . LYS A 1 92 ? -16.309 1.031 18.015 1.00 97.69 92 LYS A CA 1
ATOM 685 C C . LYS A 1 92 ? -15.034 0.231 18.283 1.00 97.69 92 LYS A C 1
ATOM 687 O O . LYS A 1 92 ? -13.965 0.629 17.833 1.00 97.69 92 LYS A O 1
ATOM 692 N N . THR A 1 93 ? -15.142 -0.884 19.004 1.00 98.19 93 THR A N 1
ATOM 693 C CA . THR A 1 93 ? -13.987 -1.740 19.310 1.00 98.19 93 THR A CA 1
ATOM 694 C C . THR A 1 93 ? -13.381 -2.319 18.035 1.00 98.19 93 THR A C 1
ATOM 696 O O . THR A 1 93 ? -12.179 -2.200 17.837 1.00 98.19 93 THR A O 1
ATOM 699 N N . GLN A 1 94 ? -14.210 -2.840 17.128 1.00 98.31 94 GLN A N 1
ATOM 700 C CA . GLN A 1 94 ? -13.754 -3.435 15.870 1.00 98.31 94 GLN A CA 1
ATOM 701 C C . GLN A 1 94 ? -13.093 -2.396 14.959 1.00 98.31 94 GLN A C 1
ATOM 703 O O . GLN A 1 94 ? -12.086 -2.677 14.314 1.00 98.31 94 GLN A O 1
ATOM 708 N N . PHE A 1 95 ? -13.628 -1.174 14.911 1.00 98.38 95 PHE A N 1
ATOM 709 C CA . PHE A 1 95 ? -13.013 -0.099 14.136 1.00 98.38 95 PHE A CA 1
ATOM 710 C C . PHE A 1 95 ? -11.705 0.411 14.750 1.00 98.38 95 PHE A C 1
ATOM 712 O O . PHE A 1 95 ? -10.797 0.759 14.000 1.00 98.38 95 PHE A O 1
ATOM 719 N N . ASN A 1 96 ? -11.563 0.409 16.078 1.00 98.31 96 ASN A N 1
ATOM 720 C CA . ASN A 1 96 ? -10.283 0.716 16.719 1.00 98.31 96 ASN A CA 1
ATOM 721 C C . ASN A 1 96 ? -9.233 -0.369 16.441 1.00 98.31 96 ASN A C 1
ATOM 723 O O . ASN A 1 96 ? -8.116 -0.040 16.063 1.00 98.31 96 ASN A O 1
ATOM 727 N N . GLU A 1 97 ? -9.601 -1.648 16.542 1.00 98.06 97 GLU A N 1
ATOM 728 C CA . GLU A 1 97 ? -8.714 -2.765 16.183 1.00 98.06 97 GLU A CA 1
ATOM 729 C C . GLU A 1 97 ? -8.284 -2.683 14.709 1.00 98.06 97 GLU A C 1
ATOM 731 O O . GLU A 1 97 ? -7.113 -2.868 14.386 1.00 98.06 97 GLU A O 1
ATOM 736 N N . CYS A 1 98 ? -9.213 -2.329 13.816 1.00 97.75 98 CYS A N 1
ATOM 737 C CA . CYS A 1 98 ? -8.925 -2.089 12.403 1.00 97.75 98 CYS A CA 1
ATOM 738 C C . CYS A 1 98 ? -7.954 -0.913 12.205 1.00 97.75 98 CYS A C 1
ATOM 740 O O . CYS A 1 98 ? -6.986 -1.034 11.455 1.00 97.75 98 CYS A O 1
ATOM 742 N N . HIS A 1 99 ? -8.171 0.212 12.892 1.00 98.12 99 HIS A N 1
ATOM 743 C CA . HIS A 1 99 ? -7.245 1.344 12.867 1.00 98.12 99 HIS A CA 1
ATOM 744 C C . HIS A 1 99 ? -5.835 0.924 13.299 1.00 98.12 99 HIS A C 1
ATOM 746 O O . HIS A 1 99 ? -4.878 1.196 12.574 1.00 98.12 99 HIS A O 1
ATOM 752 N N . ASP A 1 100 ? -5.713 0.237 14.433 1.00 98.06 100 ASP A N 1
ATOM 753 C CA . ASP A 1 100 ? -4.421 -0.162 14.995 1.00 98.06 100 ASP A CA 1
ATOM 754 C C . ASP A 1 100 ? -3.693 -1.151 14.074 1.00 98.06 100 ASP A C 1
ATOM 756 O O . ASP A 1 100 ? -2.490 -1.009 13.840 1.00 98.06 100 ASP A O 1
ATOM 760 N N . ALA A 1 101 ? -4.429 -2.086 13.464 1.00 97.62 101 ALA A N 1
ATOM 761 C CA . ALA A 1 101 ? -3.894 -2.982 12.445 1.00 97.62 101 ALA A CA 1
ATOM 762 C C . ALA A 1 101 ? -3.343 -2.200 11.242 1.00 97.62 101 ALA A C 1
ATOM 764 O O . ALA A 1 101 ? -2.197 -2.403 10.849 1.00 97.62 101 ALA A O 1
ATOM 765 N N . TYR A 1 102 ? -4.097 -1.243 10.689 1.00 98.06 102 TYR A N 1
ATOM 766 C CA . TYR A 1 102 ? -3.600 -0.439 9.568 1.00 98.06 102 TYR A CA 1
ATOM 767 C C . TYR A 1 102 ? -2.431 0.479 9.949 1.00 98.06 102 TYR A C 1
ATOM 769 O O . TYR A 1 102 ? -1.563 0.718 9.110 1.00 98.06 102 TYR A O 1
ATOM 777 N N . VAL A 1 103 ? -2.345 0.956 11.195 1.00 98.19 103 VAL A N 1
ATOM 778 C CA . VAL A 1 103 ? -1.159 1.678 11.691 1.00 98.19 103 VAL A CA 1
ATOM 779 C C . VAL A 1 103 ? 0.075 0.772 11.693 1.00 98.19 103 VAL A C 1
ATOM 781 O O . VAL A 1 103 ? 1.142 1.208 11.253 1.00 98.19 103 VAL A O 1
ATOM 784 N N . ALA A 1 104 ? -0.062 -0.484 12.123 1.00 97.44 104 ALA A N 1
ATOM 785 C CA . ALA A 1 104 ? 1.025 -1.461 12.069 1.00 97.44 104 ALA A CA 1
ATOM 786 C C . ALA A 1 104 ? 1.446 -1.764 10.619 1.00 97.44 104 ALA A C 1
ATOM 788 O O . ALA A 1 104 ? 2.634 -1.707 10.305 1.00 97.44 104 ALA A O 1
ATOM 789 N N . ILE A 1 105 ? 0.480 -1.958 9.714 1.00 97.69 105 ILE A N 1
ATOM 790 C CA . ILE A 1 105 ? 0.726 -2.140 8.272 1.00 97.69 105 ILE A CA 1
ATOM 791 C C . ILE A 1 105 ? 1.525 -0.961 7.703 1.00 97.69 105 ILE A C 1
ATOM 793 O O . ILE A 1 105 ? 2.517 -1.158 7.003 1.00 97.69 105 ILE A O 1
ATOM 797 N N . VAL A 1 106 ? 1.136 0.279 8.024 1.00 98.12 106 VAL A N 1
ATOM 798 C CA . VAL A 1 106 ? 1.861 1.484 7.589 1.00 98.12 106 VAL A CA 1
ATOM 799 C C . VAL A 1 106 ? 3.299 1.489 8.105 1.00 98.12 106 VAL A C 1
ATOM 801 O O . VAL A 1 106 ? 4.201 1.874 7.360 1.00 98.12 106 VAL A O 1
ATOM 804 N N . ALA A 1 107 ? 3.531 1.082 9.355 1.00 96.88 107 ALA A N 1
ATOM 805 C CA . ALA A 1 107 ? 4.874 1.016 9.924 1.00 96.88 107 ALA A CA 1
ATOM 806 C C . ALA A 1 107 ? 5.756 0.007 9.170 1.00 96.88 107 ALA A C 1
ATOM 808 O O . ALA A 1 107 ? 6.853 0.374 8.745 1.00 96.88 107 ALA A O 1
ATOM 809 N N . SER A 1 108 ? 5.251 -1.204 8.917 1.00 96.88 108 SER A N 1
ATOM 810 C CA . SER A 1 108 ? 5.964 -2.227 8.142 1.00 96.88 108 SER A CA 1
ATOM 811 C C . SER A 1 108 ? 6.249 -1.773 6.710 1.00 96.88 108 SER A C 1
ATOM 813 O O . SER A 1 108 ? 7.373 -1.885 6.237 1.00 96.88 108 SER A O 1
ATOM 815 N N . LEU A 1 109 ? 5.278 -1.163 6.023 1.00 97.00 109 LEU A N 1
ATOM 816 C CA . LEU A 1 109 ? 5.484 -0.670 4.656 1.00 97.00 109 LEU A CA 1
ATOM 817 C C . LEU A 1 109 ? 6.484 0.496 4.585 1.00 97.00 109 LEU A C 1
ATOM 819 O O . LEU A 1 109 ? 7.253 0.598 3.628 1.00 97.00 109 LEU A O 1
ATOM 823 N N . LYS A 1 110 ? 6.502 1.380 5.592 1.00 96.19 110 LYS A N 1
ATOM 824 C CA . LYS A 1 110 ? 7.515 2.444 5.695 1.00 96.19 110 LYS A CA 1
ATOM 825 C C . LYS A 1 110 ? 8.907 1.866 5.931 1.00 96.19 110 LYS A C 1
ATOM 827 O O . LYS A 1 110 ? 9.853 2.359 5.322 1.00 96.19 110 LYS A O 1
ATOM 832 N N . SER A 1 111 ? 9.015 0.825 6.756 1.00 95.06 111 SER A N 1
ATOM 833 C CA . SER A 1 111 ? 10.260 0.079 6.957 1.00 95.06 111 SER A CA 1
ATOM 834 C C . SER A 1 111 ? 10.738 -0.549 5.643 1.00 95.06 111 SER A C 1
ATOM 836 O O . SER A 1 111 ? 11.818 -0.202 5.164 1.00 95.06 111 SER A O 1
ATOM 838 N N . ALA A 1 112 ? 9.861 -1.275 4.940 1.00 95.25 112 ALA A N 1
ATOM 839 C CA . ALA A 1 112 ? 10.159 -1.839 3.624 1.00 95.25 112 ALA A CA 1
ATOM 840 C C . ALA A 1 112 ? 10.651 -0.785 2.618 1.00 95.25 112 ALA A C 1
ATOM 842 O O . ALA A 1 112 ? 11.583 -1.031 1.855 1.00 95.25 112 ALA A O 1
ATOM 843 N N . SER A 1 113 ? 10.053 0.412 2.611 1.00 94.06 113 SER A N 1
ATOM 844 C CA . SER A 1 113 ? 10.480 1.499 1.723 1.00 94.06 113 SER A CA 1
ATOM 845 C C . SER A 1 113 ? 11.886 2.024 2.029 1.00 94.06 113 SER A C 1
ATOM 847 O O . SER A 1 113 ? 12.549 2.518 1.111 1.00 94.06 113 SER A O 1
ATOM 849 N N . LEU A 1 114 ? 12.316 2.002 3.293 1.00 92.88 114 LEU A N 1
ATOM 850 C CA . LEU A 1 114 ? 13.671 2.395 3.684 1.00 92.88 114 LEU A CA 1
ATOM 851 C C . LEU A 1 114 ? 14.665 1.315 3.261 1.00 92.88 114 LEU A C 1
ATOM 853 O O . LEU A 1 114 ? 15.673 1.614 2.622 1.00 92.88 114 LEU A O 1
ATOM 857 N N . GLU A 1 115 ? 14.324 0.066 3.550 1.00 92.75 115 GLU A N 1
ATOM 858 C CA . GLU A 1 115 ? 15.181 -1.089 3.319 1.00 92.75 115 GLU A CA 1
ATOM 859 C C . GLU A 1 115 ? 15.326 -1.470 1.846 1.00 92.75 115 GLU A C 1
ATOM 861 O O . GLU A 1 115 ? 16.372 -1.981 1.454 1.00 92.75 115 GLU A O 1
ATOM 866 N N . LEU A 1 116 ? 14.337 -1.163 0.999 1.00 91.19 116 LEU A N 1
ATOM 867 C CA . LEU A 1 116 ? 14.374 -1.454 -0.441 1.00 91.19 116 LEU A CA 1
ATOM 868 C C . LEU A 1 116 ? 15.605 -0.839 -1.134 1.00 91.19 116 LEU A C 1
ATOM 870 O O . LEU A 1 116 ? 16.060 -1.335 -2.166 1.00 91.19 116 LEU A O 1
ATOM 874 N N . LYS A 1 117 ? 16.155 0.236 -0.560 1.00 82.19 117 LYS A N 1
ATOM 875 C CA . LYS A 1 117 ? 17.367 0.916 -1.040 1.00 82.19 117 LYS A CA 1
ATOM 876 C C . LYS A 1 117 ? 18.659 0.232 -0.594 1.00 82.19 117 LYS A C 1
ATOM 878 O O . LYS A 1 117 ? 19.708 0.501 -1.174 1.00 82.19 117 LYS A O 1
ATOM 883 N N . GLU A 1 118 ? 18.583 -0.619 0.422 1.00 83.25 118 GLU A N 1
ATOM 884 C CA . GLU A 1 118 ? 19.708 -1.341 1.008 1.00 83.25 118 GLU A CA 1
ATOM 885 C C . GLU A 1 118 ? 19.739 -2.791 0.517 1.00 83.25 118 GLU A C 1
ATOM 887 O O . GLU A 1 118 ? 20.709 -3.201 -0.124 1.00 83.25 118 GLU A O 1
ATOM 892 N N . THR A 1 119 ? 18.671 -3.561 0.766 1.00 82.69 119 THR A N 1
ATOM 893 C CA . THR A 1 119 ? 18.540 -4.957 0.325 1.00 82.69 119 THR A CA 1
ATOM 894 C C . THR A 1 119 ? 17.091 -5.307 -0.019 1.00 82.69 119 THR A C 1
ATOM 896 O O . THR A 1 119 ? 16.154 -4.930 0.681 1.00 82.69 119 THR A O 1
ATOM 899 N N . SER A 1 120 ? 16.885 -6.079 -1.090 1.00 83.12 120 SER A N 1
ATOM 900 C CA . SER A 1 120 ? 15.541 -6.534 -1.472 1.00 83.12 120 SER A CA 1
ATOM 901 C C . SER A 1 120 ? 14.937 -7.533 -0.485 1.00 83.12 120 SER A C 1
ATOM 903 O O . SER A 1 120 ? 13.719 -7.650 -0.411 1.00 83.12 120 SER A O 1
ATOM 905 N N . ASP A 1 121 ? 15.767 -8.279 0.244 1.00 84.81 121 ASP A N 1
ATOM 906 C CA . ASP A 1 121 ? 15.311 -9.401 1.068 1.00 84.81 121 ASP A CA 1
ATOM 907 C C . ASP A 1 121 ? 14.629 -8.929 2.351 1.00 84.81 121 ASP A C 1
ATOM 909 O O . ASP A 1 121 ? 13.574 -9.451 2.709 1.00 84.81 121 ASP A O 1
ATOM 913 N N . THR A 1 122 ? 15.187 -7.911 3.007 1.00 85.56 122 THR A N 1
ATOM 914 C CA . THR A 1 122 ? 14.594 -7.340 4.220 1.00 85.56 122 THR A CA 1
ATOM 915 C C . THR A 1 122 ? 13.322 -6.554 3.874 1.00 85.56 122 THR A C 1
ATOM 917 O O . THR A 1 122 ? 12.271 -6.800 4.462 1.00 85.56 122 THR A O 1
ATOM 920 N N . ALA A 1 123 ? 13.337 -5.783 2.777 1.00 88.88 123 ALA A N 1
ATOM 921 C CA . ALA A 1 123 ? 12.139 -5.109 2.276 1.00 88.88 123 ALA A CA 1
ATOM 922 C C . ALA A 1 123 ? 11.005 -6.092 1.925 1.00 88.88 123 ALA A C 1
ATOM 924 O O . ALA A 1 123 ? 9.835 -5.825 2.200 1.00 88.88 123 ALA A O 1
ATOM 925 N N . ASN A 1 124 ? 11.335 -7.249 1.339 1.00 88.56 124 ASN A N 1
ATOM 926 C CA . ASN A 1 124 ? 10.358 -8.306 1.071 1.00 88.56 124 ASN A CA 1
ATOM 927 C C . ASN A 1 124 ? 9.777 -8.895 2.364 1.00 88.56 124 ASN A C 1
ATOM 929 O O . ASN A 1 124 ? 8.577 -9.175 2.410 1.00 88.56 124 ASN A O 1
ATOM 933 N N . TYR A 1 125 ? 10.603 -9.088 3.396 1.00 87.75 125 TYR A N 1
ATOM 934 C CA . TYR A 1 125 ? 10.150 -9.562 4.703 1.00 87.75 125 TYR A CA 1
ATOM 935 C C . TYR A 1 125 ? 9.177 -8.568 5.350 1.00 87.75 125 TYR A C 1
ATOM 937 O O . TYR A 1 125 ? 8.097 -8.968 5.780 1.00 87.75 125 TYR A O 1
ATOM 945 N N . ASP A 1 126 ? 9.493 -7.276 5.332 1.00 89.56 126 ASP A N 1
ATOM 946 C CA . ASP A 1 126 ? 8.623 -6.237 5.890 1.00 89.56 126 ASP A CA 1
ATOM 947 C C . ASP A 1 126 ? 7.279 -6.127 5.151 1.00 89.56 126 ASP A C 1
ATOM 949 O O . ASP A 1 126 ? 6.225 -5.977 5.778 1.00 89.56 126 ASP A O 1
ATOM 953 N N . VAL A 1 127 ? 7.279 -6.266 3.818 1.00 90.38 127 VAL A N 1
ATOM 954 C CA . VAL A 1 127 ? 6.034 -6.340 3.032 1.00 90.38 127 VAL A CA 1
ATOM 955 C C . VAL A 1 127 ? 5.229 -7.590 3.388 1.00 90.38 127 VAL A C 1
ATOM 957 O O . VAL A 1 127 ? 4.009 -7.498 3.513 1.00 90.38 127 VAL A O 1
ATOM 960 N N . MET A 1 128 ? 5.875 -8.744 3.576 1.00 90.12 128 MET A N 1
ATOM 961 C CA . MET A 1 128 ? 5.199 -9.978 3.992 1.00 90.12 128 MET A CA 1
ATOM 962 C C . MET A 1 128 ? 4.533 -9.809 5.363 1.00 90.12 128 MET A C 1
ATOM 964 O O . MET A 1 128 ? 3.338 -10.060 5.478 1.00 90.12 128 MET A O 1
ATOM 968 N N . VAL A 1 129 ? 5.263 -9.293 6.356 1.00 88.81 129 VAL A N 1
ATOM 969 C CA . VAL A 1 129 ? 4.745 -9.051 7.715 1.00 88.81 129 VAL A CA 1
ATOM 970 C C . VAL A 1 129 ? 3.581 -8.056 7.716 1.00 88.81 129 VAL A C 1
ATOM 972 O O . VAL A 1 129 ? 2.697 -8.146 8.556 1.00 88.81 129 VAL A O 1
ATOM 975 N N . SER A 1 130 ? 3.526 -7.122 6.760 1.00 86.62 130 SER A N 1
ATOM 976 C CA . SER A 1 130 ? 2.384 -6.205 6.628 1.00 86.62 130 SER A CA 1
ATOM 977 C C . SER A 1 130 ? 1.068 -6.888 6.217 1.00 86.62 130 SER A C 1
ATOM 979 O O . SER A 1 130 ? 0.012 -6.263 6.272 1.00 86.62 130 SER A O 1
ATOM 981 N N . GLY A 1 131 ? 1.116 -8.139 5.753 1.00 79.94 131 GLY A N 1
ATOM 982 C CA . GLY A 1 131 ? -0.054 -8.909 5.328 1.00 79.94 131 GLY A CA 1
ATOM 983 C C . GLY A 1 131 ? -0.445 -10.064 6.255 1.00 79.94 131 GLY A C 1
ATOM 984 O O . GLY A 1 131 ? -1.453 -10.711 5.958 1.00 79.94 131 GLY A O 1
ATOM 985 N N . ASP A 1 132 ? 0.339 -10.322 7.307 1.00 60.06 132 ASP A N 1
ATOM 986 C CA . ASP A 1 132 ? 0.140 -11.391 8.301 1.00 60.06 132 ASP A CA 1
ATOM 987 C C . ASP A 1 132 ? -0.733 -10.924 9.481 1.00 60.06 132 ASP A C 1
ATOM 989 O O . ASP A 1 132 ? -1.620 -11.709 9.897 1.00 60.06 132 ASP A O 1
#

Sequence (132 aa):
SNNFFVLTMAILSQFLVASTSALTNREYIDANCQRVKNKTFCVDHTLTTYPPTVSATGLLPLAEAVINLAIAHAEKTAGFAAETAKNEAALKTQFNECHDAYVAIVASLKSASLELKETSDTANYDVMVSGD